Protein AF-A0A4Q0NP39-F1 (afdb_monomer_lite)

pLDDT: mean 72.12, std 15.71, range [35.34, 93.5]

Sequence (121 aa):
MMPSTTKTFRSNLSSTKMQKELAHLICNMHSCWSKLLVEKELGNYAPSIWQVKLAAEAITINAANKTFAFKNAEFSFDVHLEEPHNTGINYINTIPVYGKGTYALDEKNQVLRILNLVLDH

Foldseek 3Di:
DDDDPQDADDPDDDPVVLLLVVLVVVQPPVVVVVVQCVVVVPEPDDPDDKDWDFDSVQKDADPVQQKIWGWFTWIWYWDQDPDVPDPDDTDTDIDTWIWMFGWDAPPRSRDIDTPDIDTDD

Organism: NCBI:txid2249426

Secondary structure (DSSP, 8-state):
------PPPPS---HHHHHHHHHHHHHT-HHHHHHHHHHTT-S-S-SS-EEEE--GGGEEEETTTTEEEEEEEEEEEEEE--BTTBTT-EEEEEEEEEEEEEEEE-TTS--EEEEEEEEE-

Structure (mmCIF, N/CA/C/O backbone):
data_AF-A0A4Q0NP39-F1
#
_entry.id   AF-A0A4Q0NP39-F1
#
loop_
_atom_site.group_PDB
_atom_site.id
_atom_site.type_symbol
_atom_site.label_atom_id
_atom_site.label_alt_id
_atom_site.label_comp_id
_atom_site.label_asym_id
_atom_site.label_entity_id
_atom_site.label_seq_id
_atom_site.pdbx_PDB_ins_code
_atom_site.Cartn_x
_atom_site.Cartn_y
_atom_site.Cartn_z
_atom_site.occupancy
_atom_site.B_iso_or_equiv
_atom_site.auth_seq_id
_atom_site.auth_comp_id
_atom_site.auth_asym_id
_atom_site.auth_atom_id
_atom_site.pdbx_PDB_model_num
ATOM 1 N N . MET A 1 1 ? 23.595 6.198 19.264 1.00 38.59 1 MET A N 1
ATOM 2 C CA . MET A 1 1 ? 22.237 5.685 19.560 1.00 38.59 1 MET A CA 1
ATOM 3 C C . MET A 1 1 ? 21.242 6.582 18.848 1.00 38.59 1 MET A C 1
ATOM 5 O O . MET A 1 1 ? 21.260 7.777 19.105 1.00 38.59 1 MET A O 1
ATOM 9 N N . MET A 1 2 ? 20.457 6.056 17.907 1.00 35.34 2 MET A N 1
ATOM 10 C CA . MET A 1 2 ? 19.411 6.840 17.239 1.00 35.34 2 MET A CA 1
ATOM 11 C C . MET A 1 2 ? 18.119 6.819 18.070 1.00 35.34 2 MET A C 1
ATOM 13 O O . MET A 1 2 ? 17.790 5.768 18.627 1.00 35.34 2 MET A O 1
ATOM 17 N N . PRO A 1 3 ? 17.385 7.938 18.183 1.00 42.44 3 PRO A N 1
ATOM 18 C CA . PRO A 1 3 ? 16.128 7.967 18.916 1.00 42.44 3 PRO A CA 1
ATOM 19 C C . PRO A 1 3 ? 15.039 7.240 18.115 1.00 42.44 3 PRO A C 1
ATOM 21 O O . PRO A 1 3 ? 14.683 7.639 17.007 1.00 42.44 3 PRO A O 1
ATOM 24 N N . SER A 1 4 ? 14.502 6.164 18.694 1.00 42.50 4 SER A N 1
ATOM 25 C CA . SER A 1 4 ? 13.302 5.491 18.189 1.00 42.50 4 SER A CA 1
ATOM 26 C C . SER A 1 4 ? 12.101 6.422 18.347 1.00 42.50 4 SER A C 1
ATOM 28 O O . SER A 1 4 ? 11.707 6.765 19.460 1.00 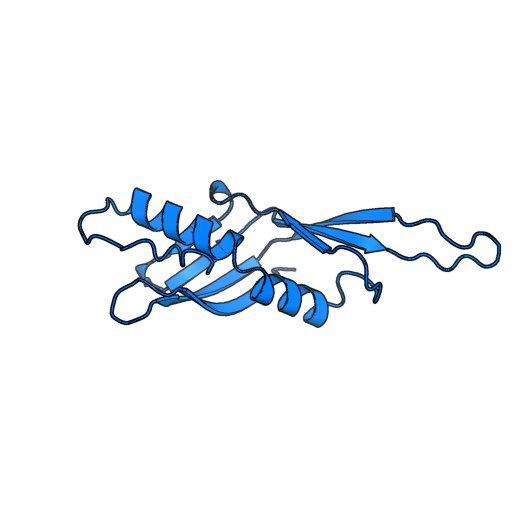42.50 4 SER A O 1
ATOM 30 N N . THR A 1 5 ? 11.527 6.863 17.231 1.00 39.69 5 THR A N 1
ATOM 31 C CA . THR A 1 5 ? 10.341 7.728 17.199 1.00 39.69 5 THR A CA 1
ATOM 32 C C . THR A 1 5 ? 9.073 6.880 17.254 1.00 39.69 5 THR A C 1
ATOM 34 O O . THR A 1 5 ? 8.368 6.697 16.266 1.00 39.69 5 THR A O 1
ATOM 37 N N . THR A 1 6 ? 8.753 6.360 18.437 1.00 42.19 6 THR A N 1
ATOM 38 C CA . THR A 1 6 ? 7.459 5.710 18.680 1.00 42.19 6 THR A CA 1
ATOM 39 C C . THR A 1 6 ? 6.416 6.791 18.968 1.00 42.19 6 THR A C 1
ATOM 41 O O . THR A 1 6 ? 6.377 7.352 20.063 1.00 42.19 6 THR A O 1
ATOM 44 N N . LYS A 1 7 ? 5.585 7.140 17.976 1.00 49.69 7 LYS A N 1
ATOM 45 C CA . LYS A 1 7 ? 4.451 8.059 18.174 1.00 49.69 7 LYS A CA 1
ATOM 46 C C . LYS A 1 7 ? 3.301 7.331 18.873 1.00 49.69 7 LYS A C 1
ATOM 48 O O . LYS A 1 7 ? 2.724 6.388 18.346 1.00 49.69 7 LYS A O 1
ATOM 53 N N . THR A 1 8 ? 2.974 7.801 20.069 1.00 41.16 8 THR A N 1
ATOM 54 C CA . THR A 1 8 ? 1.900 7.289 20.923 1.00 41.16 8 THR A CA 1
ATOM 55 C C . THR A 1 8 ? 0.524 7.720 20.405 1.00 41.16 8 THR A C 1
ATOM 57 O O . THR A 1 8 ? 0.224 8.914 20.364 1.00 41.16 8 THR A O 1
ATOM 60 N N . PHE A 1 9 ? -0.340 6.759 20.070 1.00 48.03 9 PHE A N 1
ATOM 61 C CA . PHE A 1 9 ? -1.747 7.001 19.736 1.00 48.03 9 PHE A CA 1
ATOM 62 C C . PHE A 1 9 ? -2.561 7.280 21.012 1.00 48.03 9 PHE A C 1
ATOM 64 O O . PHE A 1 9 ? -2.669 6.422 21.887 1.00 48.03 9 PHE A O 1
ATOM 71 N N . ARG A 1 10 ? -3.126 8.490 21.140 1.00 44.22 10 ARG A N 1
ATOM 72 C CA . ARG A 1 10 ? -4.104 8.838 22.191 1.00 44.22 10 ARG A CA 1
ATOM 73 C C . ARG A 1 10 ? -5.526 8.690 21.648 1.00 44.22 10 ARG A C 1
ATOM 75 O O . ARG A 1 10 ? -5.842 9.190 20.577 1.00 44.22 10 ARG A O 1
ATOM 82 N N . SER A 1 11 ? -6.389 8.059 22.432 1.00 45.81 11 SER A N 1
ATOM 83 C CA . SER A 1 11 ? -7.736 7.571 22.104 1.00 45.81 11 SER A CA 1
ATOM 84 C C . SER A 1 11 ? -8.843 8.624 21.886 1.00 45.81 11 SER A C 1
ATOM 86 O O . SER A 1 11 ? -10.011 8.261 21.899 1.00 45.81 11 SER A O 1
ATOM 88 N N . ASN A 1 12 ? -8.522 9.896 21.621 1.00 43.59 12 ASN A N 1
ATOM 89 C CA . ASN A 1 12 ? -9.515 10.970 21.405 1.00 43.59 12 ASN A CA 1
ATOM 90 C C . ASN A 1 12 ? -9.319 11.694 20.060 1.00 43.59 12 ASN A C 1
ATOM 92 O O . ASN A 1 12 ? -9.267 12.922 19.994 1.00 43.59 12 ASN A O 1
ATOM 96 N N . LEU A 1 13 ? -9.161 10.940 18.972 1.00 48.12 13 LEU A N 1
ATOM 97 C CA . LEU A 1 13 ? -9.065 11.501 17.624 1.00 48.12 13 LEU A CA 1
ATOM 98 C C . LEU A 1 13 ? -10.409 11.394 16.903 1.00 48.12 13 LEU A C 1
ATOM 100 O O . LEU A 1 13 ? -11.001 10.318 16.865 1.00 48.12 13 LEU A O 1
ATOM 104 N N . SER A 1 14 ? -10.867 12.489 16.283 1.00 56.78 14 SER A N 1
ATOM 105 C CA . SER A 1 14 ? -11.982 12.434 15.333 1.00 56.78 14 SER A CA 1
ATOM 106 C C . SER A 1 14 ? -11.708 11.346 14.289 1.00 56.78 14 SER A C 1
ATOM 108 O O . SER A 1 14 ? -10.564 11.181 13.858 1.00 56.78 14 SER A O 1
ATOM 110 N N . SER A 1 15 ? -12.749 10.621 13.865 1.00 62.25 15 SER A N 1
ATOM 111 C CA . SER A 1 15 ? -12.657 9.553 12.850 1.00 62.25 15 SER A CA 1
ATOM 112 C C . SER A 1 15 ? -11.803 9.971 11.637 1.00 62.25 15 SER A C 1
ATOM 114 O O . SER A 1 15 ? -10.950 9.224 11.167 1.00 62.25 15 SER A O 1
ATOM 116 N N . THR A 1 16 ? -11.916 11.237 11.232 1.00 70.81 16 THR A N 1
ATOM 117 C CA . THR A 1 16 ? -11.137 11.857 10.152 1.00 70.81 16 THR A CA 1
ATOM 118 C C . THR A 1 16 ? -9.638 11.989 10.430 1.00 70.81 16 THR A C 1
ATOM 120 O O . THR A 1 16 ? -8.835 11.809 9.517 1.00 70.81 16 THR A O 1
ATOM 123 N N . LYS A 1 17 ? -9.218 12.298 11.663 1.00 76.38 17 LYS A N 1
ATOM 124 C CA . LYS A 1 17 ? -7.793 12.416 12.006 1.00 76.38 17 LYS A CA 1
ATOM 125 C C . LYS A 1 17 ? -7.130 11.039 12.075 1.00 76.38 17 LYS A C 1
ATOM 127 O O . LYS A 1 17 ? -6.033 10.873 11.554 1.00 76.38 17 LYS A O 1
ATOM 132 N N . MET A 1 18 ? -7.831 10.048 12.627 1.00 76.44 18 MET A N 1
ATOM 133 C CA . MET A 1 18 ? -7.355 8.661 12.668 1.00 76.44 18 MET A CA 1
ATOM 134 C C . MET A 1 18 ? -7.217 8.063 11.260 1.00 76.44 18 MET A C 1
ATOM 136 O O . MET A 1 18 ? -6.221 7.410 10.963 1.00 76.44 18 MET A O 1
ATOM 140 N N . GLN A 1 19 ? -8.172 8.333 10.365 1.00 77.56 19 GLN A N 1
ATOM 141 C CA . GLN A 1 19 ? -8.096 7.896 8.966 1.00 77.56 19 GLN A CA 1
ATOM 142 C C . GLN A 1 19 ? -6.900 8.505 8.226 1.00 77.56 19 GLN A C 1
ATOM 144 O O . GLN A 1 19 ? -6.210 7.789 7.505 1.00 77.56 19 GLN A O 1
ATOM 149 N N . LYS A 1 20 ? -6.616 9.798 8.434 1.00 83.25 20 LYS A N 1
ATOM 15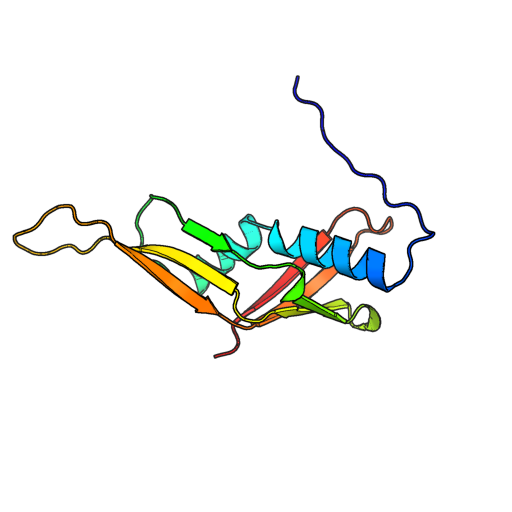0 C CA . LYS A 1 20 ? -5.444 10.461 7.839 1.00 83.25 20 LYS A CA 1
ATOM 151 C C . LYS A 1 20 ? -4.127 9.882 8.348 1.00 83.25 20 LYS A C 1
ATOM 153 O O . LYS A 1 20 ? -3.223 9.633 7.557 1.00 83.25 20 LYS A O 1
ATOM 158 N N . GLU A 1 21 ? -4.017 9.641 9.654 1.00 84.62 21 GLU A N 1
ATOM 159 C CA . GLU A 1 21 ? -2.826 9.014 10.241 1.00 84.62 21 GLU A CA 1
ATOM 160 C C . GLU A 1 21 ? -2.619 7.595 9.703 1.00 84.62 21 GLU A C 1
ATOM 162 O O . GLU A 1 21 ? -1.502 7.233 9.335 1.00 84.62 21 GLU A O 1
ATOM 167 N N . LEU A 1 22 ? -3.696 6.817 9.571 1.00 84.88 22 LEU A N 1
ATOM 168 C CA . LEU A 1 22 ? -3.634 5.479 8.995 1.00 84.88 22 LEU A CA 1
ATOM 169 C C . LEU A 1 22 ? -3.225 5.501 7.516 1.00 84.88 22 LEU A C 1
ATOM 171 O O . LEU A 1 22 ? -2.360 4.724 7.119 1.00 84.88 22 LEU A O 1
ATOM 175 N N . ALA A 1 23 ? -3.798 6.401 6.716 1.00 85.31 23 ALA A N 1
ATOM 176 C CA . ALA A 1 23 ? -3.419 6.575 5.317 1.00 85.31 23 ALA A CA 1
ATOM 177 C C . ALA A 1 23 ? -1.929 6.930 5.184 1.00 85.31 23 ALA A C 1
ATOM 179 O O . ALA A 1 23 ? -1.211 6.292 4.419 1.00 85.31 23 ALA A O 1
ATOM 180 N N . HIS A 1 24 ? -1.425 7.859 6.004 1.00 86.12 24 HIS A N 1
ATOM 181 C CA . HIS A 1 24 ? 0.005 8.172 6.042 1.00 86.12 24 HIS A CA 1
ATOM 182 C C . HIS A 1 24 ? 0.874 6.966 6.403 1.00 86.12 24 HIS A C 1
ATOM 184 O O . HIS A 1 24 ? 1.943 6.793 5.819 1.00 86.12 24 HIS A O 1
ATOM 190 N N . LEU A 1 25 ? 0.455 6.136 7.360 1.00 85.44 25 LEU A N 1
ATOM 191 C CA . LEU A 1 25 ? 1.200 4.926 7.702 1.00 85.44 25 LEU A CA 1
ATOM 192 C C . LEU A 1 25 ? 1.234 3.947 6.524 1.00 85.44 25 LEU A C 1
ATOM 194 O O . LEU A 1 25 ? 2.315 3.468 6.193 1.00 85.44 25 LEU A O 1
ATOM 198 N N . ILE A 1 26 ? 0.099 3.718 5.853 1.00 85.25 26 ILE A N 1
ATOM 199 C CA . ILE A 1 26 ? 0.003 2.851 4.666 1.00 85.25 26 ILE A CA 1
ATOM 200 C C . ILE A 1 26 ? 0.947 3.333 3.552 1.00 85.25 26 ILE A C 1
ATOM 202 O O . ILE A 1 26 ? 1.683 2.520 2.989 1.00 85.25 26 ILE A O 1
ATOM 206 N N . CYS A 1 27 ? 0.996 4.642 3.270 1.00 83.56 27 CYS A N 1
ATOM 207 C CA . CYS A 1 27 ? 1.919 5.207 2.276 1.00 83.56 27 CYS A CA 1
ATOM 208 C C . CYS A 1 27 ? 3.392 4.893 2.586 1.00 83.56 27 CYS A C 1
ATOM 210 O O . CYS A 1 27 ? 4.178 4.657 1.676 1.00 83.56 27 CYS A O 1
ATOM 212 N N . ASN A 1 28 ? 3.761 4.858 3.868 1.00 81.62 28 ASN A N 1
ATOM 213 C CA . ASN A 1 28 ? 5.143 4.667 4.315 1.00 81.62 28 ASN A CA 1
ATOM 214 C C . ASN A 1 28 ? 5.537 3.190 4.510 1.00 81.62 28 ASN A C 1
ATOM 216 O O . ASN A 1 28 ? 6.664 2.905 4.920 1.00 81.62 28 ASN A O 1
ATOM 220 N N . MET A 1 29 ? 4.649 2.229 4.220 1.00 82.12 29 MET A N 1
ATOM 221 C CA . MET A 1 29 ? 4.954 0.795 4.327 1.00 82.12 29 MET A CA 1
ATOM 222 C C . MET A 1 29 ? 5.766 0.291 3.130 1.00 82.12 29 MET A C 1
ATOM 224 O O . MET A 1 29 ? 5.320 -0.571 2.374 1.00 82.12 29 MET A O 1
ATOM 228 N N . HIS A 1 30 ? 6.978 0.829 2.974 1.00 74.94 30 HIS A N 1
ATOM 229 C CA . HIS A 1 30 ? 7.873 0.563 1.849 1.00 74.94 30 HIS A CA 1
ATOM 230 C C . HIS A 1 30 ? 8.003 -0.927 1.527 1.00 74.94 30 HIS A C 1
ATOM 232 O O . HIS A 1 30 ? 7.789 -1.301 0.383 1.00 74.94 30 HIS A O 1
ATOM 238 N N . SER A 1 31 ? 8.255 -1.781 2.524 1.00 74.75 31 SER A N 1
ATOM 239 C CA . SER A 1 31 ? 8.434 -3.226 2.321 1.00 74.75 31 SER A CA 1
ATOM 240 C C . SER A 1 31 ? 7.221 -3.924 1.696 1.00 74.75 31 SER A C 1
ATOM 242 O O . SER A 1 31 ? 7.391 -4.853 0.908 1.00 74.75 31 SER A O 1
ATOM 244 N N . CYS A 1 32 ? 5.999 -3.482 2.009 1.00 80.06 32 CYS A N 1
ATOM 245 C CA . CYS A 1 32 ? 4.782 -4.029 1.408 1.00 80.06 32 CYS A CA 1
ATOM 246 C C . CYS A 1 32 ? 4.673 -3.643 -0.067 1.00 80.06 32 CYS A C 1
ATOM 248 O O . CYS A 1 32 ? 4.359 -4.490 -0.901 1.00 80.06 32 CYS A O 1
ATOM 250 N N . TRP A 1 33 ? 4.977 -2.387 -0.388 1.00 78.38 33 TRP A N 1
ATOM 251 C CA . TRP A 1 33 ? 4.960 -1.911 -1.764 1.00 78.38 33 TRP A CA 1
ATOM 252 C C . TRP A 1 33 ? 6.076 -2.540 -2.612 1.00 78.38 33 TRP A C 1
ATOM 254 O O . TRP A 1 33 ? 5.811 -2.931 -3.745 1.00 78.38 33 TRP A O 1
ATOM 264 N N . SER A 1 34 ? 7.280 -2.742 -2.055 1.00 72.25 34 SER A N 1
ATOM 265 C CA . SER A 1 34 ? 8.364 -3.469 -2.743 1.00 72.25 34 SER A CA 1
ATOM 266 C C . SER A 1 34 ? 7.950 -4.889 -3.097 1.00 72.25 34 SER A C 1
ATOM 268 O O . SER A 1 34 ? 8.207 -5.357 -4.201 1.00 72.25 34 SER A O 1
ATOM 270 N N . LYS A 1 35 ? 7.313 -5.590 -2.151 1.00 76.75 35 LYS A N 1
ATOM 271 C CA . LYS A 1 35 ? 6.882 -6.971 -2.362 1.00 76.75 35 LYS A CA 1
ATOM 272 C C . LYS A 1 35 ? 5.853 -7.060 -3.492 1.00 76.75 35 LYS A C 1
ATOM 274 O O . LYS A 1 35 ? 5.978 -7.928 -4.347 1.00 76.75 35 LYS A O 1
ATOM 279 N N . LEU A 1 36 ? 4.892 -6.135 -3.522 1.00 77.31 36 LEU A N 1
ATOM 280 C CA . LEU A 1 36 ? 3.875 -6.072 -4.574 1.00 77.31 36 LEU A CA 1
ATOM 281 C C . LEU A 1 36 ? 4.482 -5.823 -5.962 1.00 77.31 36 LEU A C 1
ATOM 283 O O . LEU A 1 36 ? 4.041 -6.428 -6.933 1.00 77.31 36 LEU A O 1
ATOM 287 N N . LEU A 1 37 ? 5.486 -4.945 -6.052 1.00 72.25 37 LEU A N 1
ATOM 288 C CA . LEU A 1 37 ? 6.210 -4.668 -7.297 1.00 72.25 37 LEU A CA 1
ATOM 289 C C . LEU A 1 37 ? 6.866 -5.934 -7.859 1.00 72.25 37 LEU A C 1
ATOM 291 O O . LEU A 1 37 ? 6.652 -6.265 -9.023 1.00 72.25 37 LEU A O 1
ATOM 295 N N . VAL A 1 38 ? 7.590 -6.668 -7.006 1.00 71.12 38 VAL A N 1
ATOM 296 C CA . VAL A 1 38 ? 8.241 -7.935 -7.377 1.00 71.12 38 VAL A CA 1
ATOM 297 C C . VAL A 1 38 ? 7.211 -8.974 -7.823 1.00 71.12 38 VAL A C 1
ATOM 299 O O . VAL A 1 38 ? 7.387 -9.600 -8.861 1.00 71.12 38 VAL A O 1
ATOM 302 N N . GLU A 1 39 ? 6.113 -9.138 -7.078 1.00 75.69 39 GLU A N 1
ATOM 303 C CA . GLU A 1 39 ? 5.053 -10.105 -7.409 1.00 75.69 39 GLU A CA 1
ATOM 304 C C . GLU A 1 39 ? 4.326 -9.797 -8.724 1.00 75.69 39 GLU A C 1
ATOM 306 O O . GLU A 1 39 ? 3.752 -10.697 -9.334 1.00 75.69 39 GLU A O 1
ATOM 311 N N . LYS A 1 40 ? 4.300 -8.530 -9.144 1.00 74.19 40 LYS A N 1
ATOM 312 C CA . LYS A 1 40 ? 3.621 -8.087 -10.368 1.00 74.19 40 LYS A CA 1
ATOM 313 C C . LYS A 1 40 ? 4.570 -7.873 -11.540 1.00 74.19 40 LYS A C 1
ATOM 315 O O . LYS A 1 40 ? 4.116 -7.389 -12.573 1.00 74.19 40 LYS A O 1
ATOM 320 N N . GLU A 1 41 ? 5.847 -8.220 -11.373 1.00 71.81 41 GLU A N 1
ATOM 321 C CA . GLU A 1 41 ? 6.897 -8.036 -12.382 1.00 71.81 41 GLU A CA 1
ATOM 322 C C . GLU A 1 41 ? 6.963 -6.579 -12.890 1.00 71.81 41 GLU A C 1
ATOM 324 O O . GLU A 1 41 ? 7.333 -6.293 -14.029 1.00 71.81 41 GLU A O 1
ATOM 329 N N . LEU A 1 42 ? 6.586 -5.629 -12.025 1.00 69.00 42 LEU A N 1
ATOM 330 C CA . LEU A 1 42 ? 6.622 -4.201 -12.312 1.00 69.00 42 LEU A CA 1
ATOM 331 C C . LEU A 1 42 ? 8.013 -3.681 -11.946 1.00 69.00 42 LEU A C 1
ATOM 333 O O . LEU A 1 42 ? 8.331 -3.524 -10.769 1.00 69.00 42 LEU A O 1
ATOM 337 N N . GLY A 1 43 ? 8.834 -3.416 -12.959 1.00 56.94 43 GLY A N 1
ATOM 338 C CA . GLY A 1 43 ? 10.214 -2.970 -12.773 1.00 56.94 43 GLY A CA 1
ATOM 339 C C . GLY A 1 43 ? 11.196 -4.117 -12.931 1.00 56.94 43 GLY A C 1
ATOM 340 O O . GLY A 1 43 ? 11.436 -4.911 -12.028 1.00 56.94 43 GLY A O 1
ATOM 341 N N . ASN A 1 44 ? 11.750 -4.194 -14.134 1.00 48.59 44 ASN A N 1
ATOM 342 C CA . ASN A 1 44 ? 12.712 -5.192 -14.564 1.00 48.59 44 ASN A CA 1
ATOM 343 C C . ASN A 1 44 ? 14.001 -5.076 -13.724 1.00 48.59 44 ASN A C 1
ATOM 345 O O . ASN A 1 44 ? 14.707 -4.085 -13.865 1.00 48.59 44 ASN A O 1
ATOM 349 N N . TYR A 1 45 ? 14.253 -6.058 -12.847 1.00 51.00 45 TYR A N 1
ATOM 350 C CA . TYR A 1 45 ? 15.524 -6.584 -12.293 1.00 51.00 45 TYR A CA 1
ATOM 351 C C . TYR A 1 45 ? 16.780 -5.687 -12.109 1.00 51.00 45 TYR A C 1
ATOM 353 O O . TYR A 1 45 ? 17.871 -6.221 -11.907 1.00 51.00 45 TYR A O 1
ATOM 361 N N . ALA A 1 46 ? 16.688 -4.357 -12.111 1.00 49.03 46 ALA A N 1
ATOM 362 C CA . ALA A 1 46 ? 17.820 -3.474 -11.854 1.00 49.03 46 ALA A CA 1
ATOM 363 C C . ALA A 1 46 ? 17.936 -3.162 -10.345 1.00 49.03 46 ALA A C 1
ATOM 365 O O . ALA A 1 46 ? 16.942 -2.809 -9.709 1.00 49.03 46 ALA A O 1
ATOM 366 N N . PRO A 1 47 ? 19.137 -3.243 -9.740 1.00 50.19 47 PRO A N 1
ATOM 367 C CA . PRO A 1 47 ? 19.366 -2.968 -8.314 1.00 50.19 47 PRO A CA 1
ATOM 368 C C . PRO A 1 47 ? 19.243 -1.482 -7.917 1.00 50.19 47 PRO A C 1
ATOM 370 O O . PRO A 1 47 ? 19.591 -1.112 -6.794 1.00 50.19 47 PRO A O 1
ATOM 373 N N . SER A 1 48 ? 18.749 -0.620 -8.803 1.00 54.31 48 SER A N 1
ATOM 374 C CA . SER A 1 48 ? 18.819 0.830 -8.663 1.00 54.31 48 SER A CA 1
ATOM 375 C C . SER A 1 48 ? 17.408 1.410 -8.560 1.00 54.31 48 SER A C 1
ATOM 377 O O . SER A 1 48 ? 16.624 1.335 -9.488 1.00 54.31 48 SER A O 1
ATOM 379 N N . ILE A 1 49 ? 17.080 1.936 -7.380 1.00 58.59 49 ILE A N 1
ATOM 380 C CA . ILE A 1 49 ? 16.057 2.965 -7.132 1.00 58.59 49 ILE A CA 1
ATOM 381 C C . ILE A 1 49 ? 14.636 2.648 -7.654 1.00 58.59 49 ILE A C 1
ATOM 383 O O . ILE A 1 49 ? 14.223 3.048 -8.739 1.00 58.59 49 ILE A O 1
ATOM 387 N N . TRP A 1 50 ? 13.815 2.038 -6.794 1.00 65.88 50 TRP A N 1
ATOM 388 C CA . TRP A 1 50 ? 12.355 2.087 -6.925 1.00 65.88 50 TRP A CA 1
ATOM 389 C C . TRP A 1 50 ? 11.779 3.083 -5.909 1.00 65.88 50 TRP A C 1
ATOM 391 O O . TRP A 1 50 ? 12.234 3.173 -4.764 1.00 65.88 50 TRP A O 1
ATOM 401 N N . GLN A 1 51 ? 10.769 3.844 -6.323 1.00 71.38 51 GLN A N 1
ATOM 402 C CA . GLN A 1 51 ? 10.054 4.796 -5.484 1.00 71.38 51 GLN A CA 1
ATOM 403 C C . GLN A 1 51 ? 8.551 4.621 -5.683 1.00 71.38 51 GLN A C 1
ATOM 405 O O . GLN A 1 51 ? 8.057 4.567 -6.802 1.00 71.38 51 GLN A O 1
ATOM 410 N N . VAL A 1 52 ? 7.810 4.581 -4.579 1.00 74.62 52 VAL A N 1
ATOM 411 C CA . VAL A 1 52 ? 6.346 4.616 -4.599 1.00 74.62 52 VAL A CA 1
ATOM 412 C C . VAL A 1 52 ? 5.913 5.957 -4.042 1.00 74.62 52 VAL A C 1
ATOM 414 O O . VAL A 1 52 ? 6.254 6.299 -2.906 1.00 74.62 52 VAL A O 1
ATOM 417 N N . LYS A 1 53 ? 5.184 6.728 -4.845 1.00 82.25 53 LYS A N 1
ATOM 418 C CA . LYS A 1 53 ? 4.549 7.970 -4.410 1.00 82.25 53 LYS A CA 1
ATOM 419 C C . LYS A 1 53 ? 3.050 7.740 -4.342 1.00 82.25 53 LYS A C 1
ATOM 421 O O . LYS A 1 53 ? 2.383 7.538 -5.349 1.00 82.25 53 LYS A O 1
ATOM 426 N N . LEU A 1 54 ? 2.521 7.773 -3.127 1.00 81.12 54 LEU A N 1
ATOM 427 C CA . LEU A 1 54 ? 1.092 7.705 -2.870 1.00 81.12 54 LEU A CA 1
ATOM 428 C C . LEU A 1 54 ? 0.739 8.797 -1.868 1.00 81.12 54 LEU A C 1
ATOM 430 O O . LEU A 1 54 ? 1.247 8.812 -0.746 1.00 81.12 54 LEU A O 1
ATOM 434 N N . ALA A 1 55 ? -0.113 9.726 -2.285 1.00 83.38 55 ALA A N 1
ATOM 435 C CA . ALA A 1 55 ? -0.656 10.741 -1.397 1.00 83.38 55 ALA A CA 1
ATOM 436 C C . ALA A 1 55 ? -1.664 10.091 -0.436 1.00 83.38 55 ALA A C 1
ATOM 438 O O . ALA A 1 55 ? -2.469 9.254 -0.850 1.00 83.38 55 ALA A O 1
ATOM 439 N N . ALA A 1 56 ? -1.648 10.477 0.842 1.00 82.31 56 ALA A N 1
ATOM 440 C CA . ALA A 1 56 ? -2.574 9.927 1.837 1.00 82.31 56 ALA A CA 1
ATOM 441 C C . ALA A 1 56 ? -4.040 10.227 1.470 1.00 82.31 56 ALA A C 1
ATOM 443 O O . ALA A 1 56 ? -4.935 9.434 1.745 1.00 82.31 56 ALA A O 1
ATOM 444 N N . GLU A 1 57 ? -4.275 11.346 0.788 1.00 85.06 57 GLU A N 1
ATOM 445 C CA . GLU A 1 57 ? -5.566 11.793 0.267 1.00 85.06 57 GLU A CA 1
ATOM 446 C C . GLU A 1 57 ? -6.112 10.878 -0.836 1.00 85.06 57 GLU A C 1
ATOM 448 O O . GLU A 1 57 ? -7.318 10.842 -1.069 1.00 85.06 57 GLU A O 1
ATOM 453 N N . ALA A 1 58 ? -5.236 10.125 -1.503 1.00 86.38 58 ALA A N 1
ATOM 454 C CA . ALA A 1 58 ? -5.616 9.163 -2.526 1.00 86.38 58 ALA A CA 1
ATOM 455 C C . ALA A 1 58 ? -5.971 7.782 -1.942 1.00 86.38 58 ALA A C 1
ATOM 457 O O . ALA A 1 58 ? -6.331 6.872 -2.695 1.00 86.38 58 ALA A O 1
ATOM 458 N N . ILE A 1 59 ? -5.902 7.625 -0.612 1.00 87.88 59 ILE A N 1
ATOM 459 C CA . ILE A 1 59 ? -6.299 6.417 0.112 1.00 87.88 59 ILE A CA 1
ATOM 460 C C . ILE A 1 59 ? -7.668 6.623 0.758 1.00 87.88 59 ILE A C 1
ATOM 462 O O . ILE A 1 59 ? -7.883 7.512 1.580 1.00 87.88 59 ILE A O 1
ATOM 466 N N . THR A 1 60 ? -8.596 5.727 0.442 1.00 90.50 60 THR A N 1
ATOM 467 C CA . THR A 1 60 ? -9.885 5.610 1.122 1.00 90.50 60 THR A CA 1
ATOM 468 C C . THR A 1 60 ? -9.818 4.483 2.146 1.00 90.50 60 THR A C 1
ATOM 470 O O . THR A 1 60 ? -9.544 3.337 1.793 1.00 90.50 60 THR A O 1
ATOM 473 N N . ILE A 1 61 ? -10.096 4.794 3.413 1.00 88.75 61 ILE A N 1
ATOM 474 C CA . ILE A 1 61 ? -10.103 3.828 4.519 1.00 88.75 61 ILE A CA 1
ATOM 475 C C . ILE A 1 61 ? -11.536 3.416 4.853 1.00 88.75 61 ILE A C 1
ATOM 477 O O . ILE A 1 61 ? -12.377 4.261 5.158 1.00 88.75 61 ILE A O 1
ATOM 481 N N . ASN A 1 62 ? -11.786 2.110 4.917 1.00 89.00 62 ASN A N 1
ATOM 482 C CA . ASN A 1 62 ? -12.965 1.542 5.557 1.00 89.00 62 ASN A CA 1
ATOM 483 C C . ASN A 1 62 ? -12.553 0.887 6.883 1.00 89.00 62 ASN A C 1
ATOM 485 O O . ASN A 1 62 ? -12.097 -0.257 6.927 1.00 89.00 62 ASN A O 1
ATOM 489 N N . ALA A 1 63 ? -12.731 1.638 7.973 1.00 84.62 63 ALA A N 1
ATOM 490 C CA . ALA A 1 63 ? -12.309 1.221 9.306 1.00 84.62 63 ALA A CA 1
ATOM 491 C C . ALA A 1 63 ? -13.121 0.042 9.861 1.00 84.62 63 ALA A C 1
ATOM 493 O O . ALA A 1 63 ? -12.558 -0.813 10.540 1.00 84.62 63 ALA A O 1
ATOM 494 N N . ALA A 1 64 ? -14.418 -0.032 9.541 1.00 86.06 64 ALA A N 1
ATOM 495 C CA . ALA A 1 64 ? -15.296 -1.107 10.004 1.00 86.06 64 ALA A CA 1
ATOM 496 C C . ALA A 1 64 ? -14.842 -2.467 9.458 1.00 86.06 64 ALA A C 1
ATOM 498 O O . ALA A 1 64 ? -14.742 -3.441 10.200 1.00 86.06 64 ALA A O 1
ATOM 499 N N . ASN A 1 65 ? -14.484 -2.498 8.173 1.00 88.62 65 ASN A N 1
ATOM 500 C CA . ASN A 1 65 ? -14.063 -3.717 7.488 1.00 88.62 65 ASN A CA 1
ATOM 501 C C . ASN A 1 65 ? -12.539 -3.904 7.482 1.00 88.62 65 ASN A C 1
ATOM 503 O O . ASN A 1 65 ? -12.051 -4.855 6.878 1.00 88.62 65 ASN A O 1
ATOM 507 N N . LYS A 1 66 ? -11.785 -2.987 8.103 1.00 90.19 66 LYS A N 1
ATOM 508 C CA . LYS A 1 66 ? -10.312 -2.954 8.107 1.00 90.19 66 LYS A CA 1
ATOM 509 C C . LYS A 1 66 ? -9.704 -3.099 6.706 1.00 90.19 66 LYS A C 1
ATOM 511 O O . LYS A 1 66 ? -8.740 -3.833 6.478 1.00 90.19 66 LYS A O 1
ATOM 516 N N . THR A 1 67 ? -10.297 -2.393 5.752 1.00 91.94 67 THR A N 1
ATOM 517 C CA . THR A 1 67 ? -9.883 -2.381 4.345 1.00 91.94 67 THR A CA 1
ATOM 518 C C . THR A 1 67 ? -9.494 -0.977 3.919 1.00 91.94 67 THR A C 1
ATOM 520 O O . THR A 1 67 ? -9.925 0.016 4.509 1.00 91.94 67 THR A O 1
ATOM 523 N N . PHE A 1 68 ? -8.672 -0.891 2.884 1.00 92.19 68 PHE A N 1
ATOM 524 C CA . PHE A 1 68 ? -8.365 0.359 2.211 1.00 92.19 68 PHE A CA 1
ATOM 525 C C . PHE A 1 68 ? -8.361 0.156 0.703 1.00 92.19 68 PHE A C 1
ATOM 527 O O . PHE A 1 68 ? -8.089 -0.940 0.215 1.00 92.19 68 PHE A O 1
ATOM 534 N N . ALA A 1 69 ? -8.646 1.227 -0.021 1.00 92.62 69 ALA A N 1
ATOM 535 C CA . ALA A 1 69 ? -8.458 1.317 -1.459 1.00 92.62 69 ALA A CA 1
ATOM 536 C C . ALA A 1 69 ? -7.608 2.547 -1.759 1.00 92.62 69 ALA A C 1
ATOM 538 O O . ALA A 1 69 ? -7.692 3.545 -1.042 1.00 92.62 69 ALA A O 1
ATOM 539 N N . PHE A 1 70 ? -6.800 2.486 -2.804 1.00 89.88 70 PHE A N 1
ATOM 540 C CA . PHE A 1 70 ? -5.977 3.600 -3.246 1.00 89.88 70 PHE A CA 1
ATOM 541 C C . PHE A 1 70 ? -6.099 3.782 -4.753 1.00 89.88 70 PHE A C 1
ATOM 543 O O . PHE A 1 70 ? -6.360 2.836 -5.501 1.00 89.88 70 PHE A O 1
ATOM 550 N N . LYS A 1 71 ? -5.918 5.023 -5.192 1.00 86.75 71 LYS A N 1
ATOM 551 C CA . LYS A 1 71 ? -5.898 5.386 -6.608 1.00 86.75 71 LYS A CA 1
ATOM 552 C C . LYS A 1 71 ? -4.645 6.188 -6.916 1.00 86.75 71 LYS A C 1
ATOM 554 O O . LYS A 1 71 ? -4.153 6.887 -6.038 1.00 86.75 71 LYS A O 1
ATOM 559 N N . ASN A 1 72 ? -4.173 6.122 -8.160 1.00 82.62 72 ASN A N 1
ATOM 560 C CA . ASN A 1 72 ? -3.048 6.929 -8.641 1.00 82.62 72 ASN A CA 1
ATOM 561 C C . ASN A 1 72 ? -1.779 6.788 -7.779 1.00 82.62 72 ASN A C 1
ATOM 563 O O . ASN A 1 72 ? -1.093 7.778 -7.534 1.00 82.62 72 ASN A O 1
ATOM 567 N N . ALA A 1 73 ? -1.475 5.585 -7.281 1.00 81.94 73 ALA A N 1
ATOM 568 C CA . ALA A 1 73 ? -0.157 5.357 -6.702 1.00 81.94 73 ALA A CA 1
ATOM 569 C C . ALA A 1 73 ? 0.855 5.348 -7.850 1.00 81.94 73 ALA A C 1
ATOM 571 O O . ALA A 1 73 ? 0.749 4.531 -8.761 1.00 81.94 73 ALA A O 1
ATOM 572 N N . GLU A 1 74 ? 1.805 6.273 -7.836 1.00 82.12 74 GLU A N 1
ATOM 573 C CA . GLU A 1 74 ? 2.845 6.359 -8.853 1.00 82.12 74 GLU A CA 1
ATOM 574 C C . GLU A 1 74 ? 3.986 5.429 -8.463 1.00 82.12 74 GLU A C 1
ATOM 576 O O . GLU A 1 74 ? 4.663 5.629 -7.448 1.00 82.12 74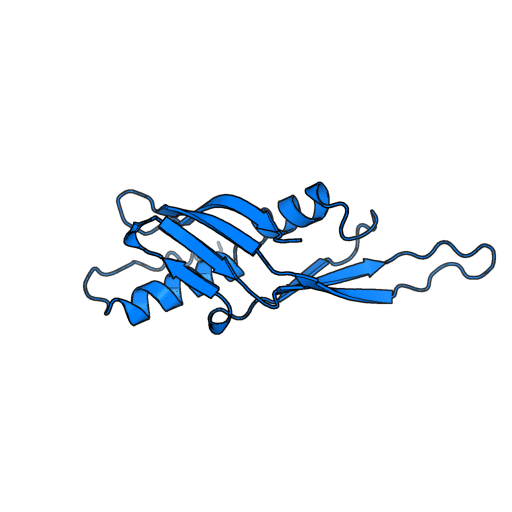 GLU A O 1
ATOM 581 N N . PHE A 1 75 ? 4.171 4.379 -9.253 1.00 75.25 75 PHE A N 1
ATOM 582 C CA . PHE A 1 75 ? 5.277 3.450 -9.091 1.00 75.25 75 PHE A CA 1
ATOM 583 C C . PHE A 1 75 ? 6.363 3.853 -10.076 1.00 75.25 75 PHE A C 1
ATOM 585 O O . PHE A 1 75 ? 6.203 3.656 -11.280 1.00 75.25 75 PHE A O 1
ATOM 592 N N . SER A 1 76 ? 7.439 4.438 -9.557 1.00 73.56 76 SER A N 1
ATOM 593 C CA . SER A 1 76 ? 8.614 4.833 -10.323 1.00 73.56 76 SER A CA 1
ATOM 594 C C . SER A 1 76 ? 9.723 3.798 -10.151 1.00 73.56 76 SER A C 1
ATOM 596 O O . SER A 1 76 ? 10.055 3.434 -9.021 1.00 73.56 76 SER A O 1
ATOM 598 N N . PHE A 1 77 ? 10.308 3.331 -11.246 1.00 69.25 77 PHE A N 1
ATOM 599 C CA . PHE A 1 77 ? 11.405 2.362 -11.220 1.00 69.25 77 PHE A CA 1
ATOM 600 C C . PHE A 1 77 ? 12.370 2.595 -12.382 1.00 69.25 77 PHE A C 1
ATOM 602 O O . PHE A 1 77 ? 11.948 2.992 -13.474 1.00 69.25 77 PHE A O 1
ATOM 609 N N . ASP A 1 78 ? 13.657 2.338 -12.142 1.00 65.62 78 ASP A N 1
ATOM 610 C CA . ASP A 1 78 ? 14.661 2.336 -13.201 1.00 65.62 78 ASP A CA 1
ATOM 611 C C . ASP A 1 78 ? 14.411 1.156 -14.147 1.00 65.62 78 ASP A C 1
ATOM 613 O O . ASP A 1 78 ? 14.309 -0.002 -13.734 1.00 65.62 78 ASP A O 1
ATOM 617 N N . VAL A 1 79 ? 14.318 1.451 -15.440 1.00 61.31 79 VAL A N 1
ATOM 618 C CA . VAL A 1 79 ? 14.311 0.445 -16.499 1.00 61.31 79 VAL A CA 1
ATOM 619 C C . VAL A 1 79 ? 15.696 0.429 -17.124 1.00 61.31 79 VAL A C 1
ATOM 621 O O . VAL A 1 79 ? 16.120 1.416 -17.729 1.00 61.31 79 VAL A O 1
ATOM 624 N N . HIS A 1 80 ? 16.395 -0.699 -16.983 1.00 57.25 80 HIS A N 1
ATOM 625 C CA . HIS A 1 80 ? 17.602 -0.956 -17.757 1.00 57.25 80 HIS A CA 1
ATOM 626 C C . HIS A 1 80 ? 17.194 -1.494 -19.129 1.00 57.25 80 HIS A C 1
ATOM 628 O O . HIS A 1 80 ? 16.605 -2.573 -19.229 1.00 57.25 80 HIS A O 1
ATOM 634 N N . LEU A 1 81 ? 17.466 -0.722 -20.179 1.00 57.06 81 LEU A N 1
ATOM 635 C CA . LEU A 1 81 ? 17.324 -1.175 -21.557 1.00 57.06 81 LEU A CA 1
ATOM 636 C C . LEU A 1 81 ? 18.694 -1.669 -22.029 1.00 57.06 81 LEU A C 1
ATOM 638 O O . LEU A 1 81 ? 19.612 -0.873 -22.220 1.00 57.06 81 LEU A O 1
ATOM 642 N N . GLU A 1 82 ? 18.841 -2.982 -22.203 1.00 51.59 82 GLU A N 1
ATOM 643 C CA . GLU A 1 82 ? 19.990 -3.539 -22.918 1.00 51.59 82 GLU A CA 1
ATOM 644 C C . GLU A 1 82 ? 19.771 -3.329 -24.423 1.00 51.59 82 GLU A C 1
ATOM 646 O O . GLU A 1 82 ? 19.117 -4.131 -25.089 1.00 51.59 82 GLU A O 1
ATOM 651 N N . GLU A 1 83 ? 20.283 -2.227 -24.975 1.00 53.06 83 GLU A N 1
ATOM 652 C CA . GLU A 1 83 ? 20.377 -2.062 -26.428 1.00 53.06 83 GLU A CA 1
ATOM 653 C C . GLU A 1 83 ? 21.734 -2.578 -26.944 1.00 53.06 83 GLU A C 1
ATOM 655 O O . GLU A 1 83 ? 22.765 -2.277 -26.335 1.00 53.06 83 GLU A O 1
ATOM 660 N N . PRO A 1 84 ? 21.788 -3.273 -28.103 1.00 53.25 84 PRO A N 1
ATOM 661 C CA . PRO A 1 84 ? 23.016 -3.885 -28.634 1.00 53.25 84 PRO A CA 1
ATOM 662 C C . PRO A 1 84 ? 24.188 -2.917 -28.875 1.00 53.25 84 PRO A C 1
ATOM 664 O O . PRO A 1 84 ? 25.325 -3.357 -29.042 1.00 53.25 84 PRO A O 1
ATOM 667 N N . HIS A 1 85 ? 23.924 -1.607 -28.925 1.00 54.00 85 HIS A N 1
ATOM 668 C CA . HIS A 1 85 ? 24.907 -0.578 -29.279 1.00 54.00 85 HIS A CA 1
ATOM 669 C C . HIS A 1 85 ? 24.922 0.642 -28.343 1.00 54.00 85 HIS A C 1
ATOM 671 O O . HIS A 1 85 ? 25.736 1.537 -28.549 1.00 54.00 85 HIS A O 1
ATOM 677 N N . ASN A 1 86 ? 24.076 0.670 -27.307 1.00 48.12 86 ASN A N 1
ATOM 678 C CA . ASN A 1 86 ? 23.986 1.762 -26.334 1.00 48.12 86 ASN A CA 1
ATOM 679 C C . ASN A 1 86 ? 23.910 1.181 -24.919 1.00 48.12 86 ASN A C 1
ATOM 681 O O . ASN A 1 86 ? 22.847 1.040 -24.321 1.00 48.12 86 ASN A O 1
ATOM 685 N N . THR A 1 87 ? 25.064 0.836 -24.358 1.00 49.72 87 THR A N 1
ATOM 686 C CA . THR A 1 87 ? 25.159 0.496 -22.938 1.00 49.72 87 THR A CA 1
ATOM 687 C C . THR A 1 87 ? 24.895 1.740 -22.089 1.00 49.72 87 THR A C 1
ATOM 689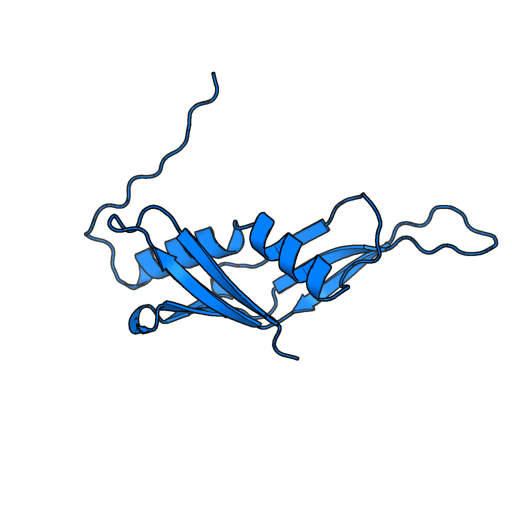 O O . THR A 1 87 ? 25.689 2.681 -22.124 1.00 49.72 87 THR A O 1
ATOM 692 N N . GLY A 1 88 ? 23.829 1.719 -21.282 1.00 52.00 88 GLY A N 1
ATOM 693 C CA . GLY A 1 88 ? 23.747 2.542 -20.070 1.00 52.00 88 GLY A CA 1
ATOM 694 C C . GLY A 1 88 ? 22.663 3.618 -19.991 1.00 52.00 88 GLY A C 1
ATOM 695 O O . GLY A 1 88 ? 22.783 4.486 -19.126 1.00 52.00 88 GLY A O 1
ATOM 696 N N . ILE A 1 89 ? 21.614 3.602 -20.822 1.00 54.19 89 ILE A N 1
ATOM 697 C CA . ILE A 1 89 ? 20.513 4.558 -20.628 1.00 54.19 89 ILE A CA 1
ATOM 698 C C . ILE A 1 89 ? 19.536 4.027 -19.574 1.00 54.19 89 ILE A C 1
ATOM 700 O O . ILE A 1 89 ? 18.750 3.118 -19.832 1.00 54.19 89 ILE A O 1
ATOM 704 N N . ASN A 1 90 ? 19.591 4.610 -18.375 1.00 59.84 90 ASN A N 1
ATOM 705 C CA . ASN A 1 90 ? 18.585 4.403 -17.338 1.00 59.84 90 ASN A CA 1
ATOM 706 C C . ASN A 1 90 ? 17.416 5.363 -17.594 1.00 59.84 90 ASN A C 1
ATOM 708 O O . ASN A 1 90 ? 17.602 6.583 -17.575 1.00 59.84 90 ASN A O 1
ATOM 712 N N . TYR A 1 91 ? 16.218 4.824 -17.810 1.00 64.81 91 TYR A N 1
ATOM 713 C CA . TYR A 1 91 ? 14.989 5.617 -17.852 1.00 64.81 91 TYR A CA 1
ATOM 714 C C . TYR A 1 91 ? 14.149 5.326 -16.613 1.00 64.81 91 TYR A C 1
ATOM 716 O O . TYR A 1 91 ? 13.895 4.166 -16.292 1.00 64.81 91 TYR A O 1
ATOM 724 N N . ILE A 1 92 ? 13.674 6.379 -15.946 1.00 70.25 92 ILE A N 1
ATOM 725 C CA . ILE A 1 92 ? 12.688 6.244 -14.872 1.00 70.25 92 ILE A CA 1
ATOM 726 C C . ILE A 1 92 ? 11.322 6.091 -15.532 1.00 70.25 92 ILE A C 1
ATOM 728 O O . ILE A 1 92 ? 10.780 7.054 -16.080 1.00 70.25 92 ILE A O 1
ATOM 732 N N . ASN A 1 93 ? 10.757 4.889 -15.470 1.00 71.19 93 ASN A N 1
ATOM 733 C CA . ASN A 1 93 ? 9.371 4.673 -15.859 1.00 71.19 93 ASN A CA 1
ATOM 734 C C . ASN A 1 93 ? 8.470 4.925 -14.650 1.00 71.19 93 ASN A C 1
ATOM 736 O O . ASN A 1 93 ? 8.832 4.559 -13.535 1.00 71.19 93 ASN A O 1
ATOM 740 N N . THR A 1 94 ? 7.315 5.558 -14.856 1.00 75.94 94 THR A N 1
ATOM 741 C CA . THR A 1 94 ? 6.319 5.785 -13.803 1.00 75.94 94 THR A CA 1
ATOM 742 C C . THR A 1 94 ? 4.961 5.316 -14.283 1.00 75.94 94 THR A C 1
ATOM 744 O O . THR A 1 94 ? 4.453 5.811 -15.287 1.00 75.94 94 THR A O 1
ATOM 747 N N . ILE A 1 95 ? 4.362 4.383 -13.549 1.00 78.19 95 ILE A N 1
ATOM 748 C CA . ILE A 1 95 ? 3.031 3.856 -13.855 1.00 78.19 95 ILE A CA 1
ATOM 749 C C . ILE A 1 95 ? 2.045 4.238 -12.744 1.00 78.19 95 ILE A C 1
ATOM 751 O O . ILE A 1 95 ? 2.362 4.061 -11.563 1.00 78.19 95 ILE A O 1
ATOM 755 N N . PRO A 1 96 ? 0.855 4.767 -13.082 1.00 82.12 96 PRO A N 1
ATOM 756 C CA . PRO A 1 96 ? -0.206 4.930 -12.105 1.00 82.12 96 PRO A CA 1
ATOM 757 C C . PRO A 1 96 ? -0.855 3.570 -11.853 1.00 82.12 96 PRO A C 1
ATOM 759 O O . PRO A 1 96 ? -1.327 2.916 -12.784 1.00 82.12 96 PRO A O 1
ATOM 762 N N . VAL A 1 97 ? -0.914 3.154 -10.592 1.00 83.75 97 VAL A N 1
ATOM 763 C CA . VAL A 1 97 ? -1.602 1.926 -10.194 1.00 83.75 97 VAL A CA 1
ATOM 764 C C . VAL A 1 97 ? -2.709 2.206 -9.188 1.00 83.75 97 VAL A C 1
ATOM 766 O O . VAL A 1 97 ? -2.679 3.160 -8.402 1.00 83.75 97 VAL A O 1
ATOM 769 N N . TYR A 1 98 ? -3.710 1.340 -9.231 1.00 89.88 98 TYR A N 1
ATOM 770 C CA . TYR A 1 98 ? -4.885 1.362 -8.376 1.00 89.88 98 TYR A CA 1
ATOM 771 C C . TYR A 1 98 ? -4.955 0.032 -7.651 1.00 89.88 98 TYR A C 1
ATOM 773 O O . TYR A 1 98 ? -4.441 -0.977 -8.136 1.00 89.88 98 TYR A O 1
ATOM 781 N N . GLY A 1 99 ? -5.593 0.008 -6.493 1.00 91.00 99 GLY A N 1
ATOM 782 C CA . GLY A 1 99 ? -5.749 -1.249 -5.795 1.00 91.00 99 GLY A CA 1
ATOM 783 C C . GLY A 1 99 ? -6.379 -1.114 -4.434 1.00 91.00 99 GLY A C 1
ATOM 784 O O . GLY A 1 99 ? -6.913 -0.072 -4.040 1.00 91.00 99 GLY A O 1
ATOM 785 N N . LYS A 1 100 ? -6.298 -2.213 -3.700 1.00 93.50 100 LYS A N 1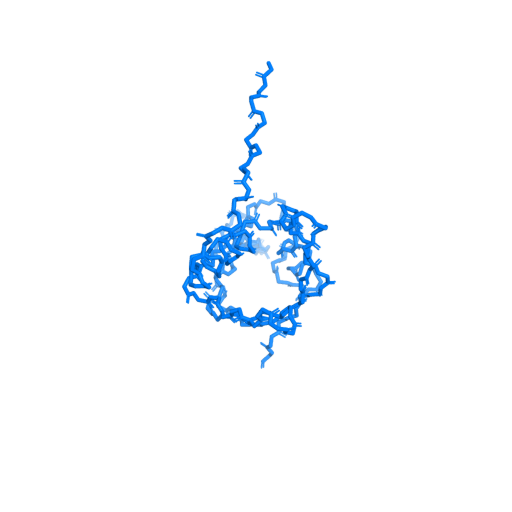
ATOM 786 C CA . LYS A 1 100 ? -6.914 -2.359 -2.391 1.00 93.50 100 LYS A CA 1
ATOM 787 C C . LYS A 1 100 ? -6.125 -3.300 -1.511 1.00 93.50 100 LYS A C 1
ATOM 789 O O . LYS A 1 100 ? -5.344 -4.127 -1.977 1.00 93.50 100 LYS A O 1
ATOM 794 N N . GLY A 1 101 ? -6.369 -3.195 -0.219 1.00 91.81 101 GLY A N 1
ATOM 795 C CA . GLY A 1 101 ? -5.759 -4.072 0.753 1.00 91.81 101 GLY A CA 1
ATOM 796 C C . GLY A 1 101 ? -6.556 -4.177 2.037 1.00 91.81 101 GLY A C 1
ATOM 797 O O . GLY A 1 101 ? -7.537 -3.468 2.274 1.00 91.81 101 GLY A O 1
ATOM 798 N N . THR A 1 102 ? -6.104 -5.090 2.880 1.00 92.81 102 THR A N 1
ATOM 799 C CA . THR A 1 102 ? -6.611 -5.292 4.237 1.00 92.81 102 THR A CA 1
ATOM 800 C C . THR A 1 102 ? -5.498 -5.009 5.221 1.00 92.81 102 THR A C 1
ATOM 802 O O . THR A 1 102 ? -4.341 -5.363 4.968 1.00 92.81 102 THR A O 1
ATOM 805 N N . TYR A 1 103 ? -5.844 -4.431 6.363 1.00 91.25 103 TYR A N 1
ATOM 806 C CA . TYR A 1 103 ? -4.878 -4.124 7.404 1.00 91.25 103 TYR A CA 1
ATOM 807 C C . TYR A 1 103 ? -5.316 -4.665 8.763 1.00 91.25 103 TYR A C 1
ATOM 809 O O . TYR A 1 103 ? -6.495 -4.887 9.032 1.00 91.25 103 TYR A O 1
ATOM 817 N N . ALA A 1 104 ? -4.343 -4.863 9.639 1.00 88.62 104 ALA A N 1
ATOM 818 C CA . ALA A 1 104 ? -4.562 -5.086 11.053 1.00 88.62 104 ALA A CA 1
ATOM 819 C C . ALA A 1 104 ? -3.829 -4.017 11.852 1.00 88.62 104 ALA A C 1
ATOM 821 O O . ALA A 1 104 ? -2.772 -3.522 11.459 1.00 88.62 104 ALA A O 1
ATOM 822 N N . LEU A 1 105 ? -4.422 -3.690 12.987 1.00 84.75 105 LEU A N 1
ATOM 823 C CA . LEU A 1 105 ? -3.812 -2.903 14.036 1.00 84.75 105 LEU A CA 1
ATOM 824 C C . LEU A 1 105 ? -3.567 -3.843 15.218 1.00 84.75 105 LEU A C 1
ATOM 826 O O . LEU A 1 105 ? -4.363 -4.762 15.439 1.00 84.75 105 LEU A O 1
ATOM 830 N N . ASP A 1 106 ? -2.467 -3.653 15.942 1.00 81.38 106 ASP A N 1
ATOM 831 C CA . ASP A 1 106 ? -2.265 -4.347 17.216 1.00 81.38 106 ASP A CA 1
ATOM 832 C C . ASP A 1 106 ? -3.318 -3.930 18.263 1.00 81.38 106 ASP A C 1
ATOM 834 O O . ASP A 1 106 ? -4.097 -2.998 18.058 1.00 81.38 106 ASP A O 1
ATOM 838 N N . GLU A 1 107 ? -3.347 -4.610 19.411 1.00 72.56 107 GLU A N 1
ATOM 839 C CA . GLU A 1 107 ? -4.326 -4.362 20.486 1.00 72.56 107 GLU A CA 1
ATOM 840 C C . GLU A 1 107 ? -4.331 -2.910 20.995 1.00 72.56 107 GLU A C 1
ATOM 842 O O . GLU A 1 107 ? -5.307 -2.458 21.594 1.00 72.56 107 GLU A O 1
ATOM 847 N N . LYS A 1 108 ? -3.249 -2.162 20.748 1.00 73.31 108 LYS A N 1
ATOM 848 C CA . LYS A 1 108 ? -3.086 -0.762 21.155 1.00 73.31 108 LYS A CA 1
ATOM 849 C C . LYS A 1 108 ? -3.359 0.228 20.021 1.00 73.31 108 LYS A C 1
ATOM 851 O O . LYS A 1 108 ? -3.261 1.433 20.251 1.00 73.31 108 LYS A O 1
ATOM 856 N N . ASN A 1 109 ? -3.701 -0.245 18.824 1.00 68.19 109 ASN A N 1
ATOM 857 C CA . ASN A 1 109 ? -3.794 0.546 17.599 1.00 68.19 109 ASN A CA 1
ATOM 858 C C . ASN A 1 109 ? -2.513 1.326 17.249 1.00 68.19 109 ASN A C 1
ATOM 860 O O . ASN A 1 109 ? -2.579 2.406 16.669 1.00 68.19 109 ASN A O 1
ATOM 864 N N . GLN A 1 110 ? -1.349 0.796 17.623 1.00 65.94 110 GLN A N 1
ATOM 865 C CA . GLN A 1 110 ? -0.046 1.442 17.456 1.00 65.94 110 GLN A CA 1
ATOM 866 C C . GLN A 1 110 ? 0.740 0.881 16.276 1.00 65.94 110 GLN A C 1
ATOM 868 O O . GLN A 1 110 ? 1.424 1.634 15.584 1.00 65.94 110 GLN A O 1
ATOM 873 N N . VAL A 1 111 ? 0.647 -0.426 16.036 1.00 72.56 111 VAL A N 1
ATOM 874 C CA . VAL A 1 111 ? 1.379 -1.083 14.949 1.00 72.56 111 VAL A CA 1
ATOM 875 C C . VAL A 1 111 ? 0.424 -1.456 13.825 1.00 72.56 111 VAL A C 1
ATOM 877 O O . VAL A 1 111 ? -0.460 -2.294 13.999 1.00 72.56 111 VAL A O 1
ATOM 880 N N . LEU A 1 112 ? 0.644 -0.853 12.655 1.00 83.38 112 LEU A N 1
ATOM 881 C CA . LEU A 1 112 ? -0.026 -1.207 11.409 1.00 83.38 112 LEU A CA 1
ATOM 882 C C . LEU A 1 112 ? 0.663 -2.403 10.748 1.00 83.38 112 LEU A C 1
ATOM 884 O O . LEU A 1 112 ? 1.883 -2.418 10.575 1.00 83.38 112 LEU A O 1
ATOM 888 N N . ARG A 1 113 ? -0.129 -3.384 10.318 1.00 85.44 113 ARG A N 1
ATOM 889 C CA . ARG A 1 113 ? 0.311 -4.463 9.427 1.00 85.44 113 ARG A CA 1
ATOM 890 C C . ARG A 1 113 ? -0.607 -4.531 8.214 1.00 85.44 113 ARG A C 1
ATOM 892 O O . ARG A 1 113 ? -1.814 -4.689 8.381 1.00 85.44 113 ARG A O 1
ATOM 899 N N . ILE A 1 114 ? -0.049 -4.464 7.005 1.00 86.12 114 ILE A N 1
ATOM 900 C CA . ILE A 1 114 ? -0.789 -4.826 5.788 1.00 86.12 114 ILE A CA 1
ATOM 901 C C . ILE A 1 114 ? -0.815 -6.347 5.697 1.00 86.12 114 ILE A C 1
ATOM 903 O O . ILE A 1 114 ? 0.233 -6.989 5.725 1.00 86.12 114 ILE A O 1
ATOM 907 N N . LEU A 1 115 ? -2.015 -6.916 5.624 1.00 86.00 115 LEU A N 1
ATOM 908 C CA . LEU A 1 115 ? -2.213 -8.363 5.520 1.00 86.00 115 LEU A CA 1
ATOM 909 C C . LEU A 1 115 ? -2.307 -8.815 4.064 1.00 86.00 115 LEU A C 1
ATOM 911 O O . LEU A 1 115 ? -1.823 -9.884 3.713 1.00 86.00 115 LEU A O 1
ATOM 915 N N . ASN A 1 116 ? -2.941 -7.993 3.232 1.00 85.81 116 ASN A N 1
ATOM 916 C CA . ASN A 1 116 ? -3.106 -8.244 1.811 1.00 85.81 116 ASN A CA 1
ATOM 917 C C . ASN A 1 116 ? -3.077 -6.911 1.068 1.00 85.81 116 ASN A C 1
ATOM 919 O O . ASN A 1 116 ? -3.582 -5.910 1.584 1.00 85.81 116 ASN A O 1
ATOM 923 N N . LEU A 1 117 ? -2.495 -6.917 -0.122 1.00 86.06 117 LEU A N 1
ATOM 924 C CA . LEU A 1 117 ? -2.368 -5.772 -1.006 1.00 86.06 117 LEU A CA 1
ATOM 925 C C . LEU A 1 117 ? -2.435 -6.287 -2.440 1.00 86.06 117 LEU A C 1
ATOM 927 O O . LEU A 1 117 ? -1.657 -7.153 -2.824 1.00 86.06 117 LEU A O 1
ATOM 931 N N . VAL A 1 118 ? -3.387 -5.780 -3.213 1.00 87.75 118 VAL A N 1
ATOM 932 C CA . VAL A 1 118 ? -3.667 -6.252 -4.568 1.00 87.75 118 VAL A CA 1
ATOM 933 C C . VAL A 1 118 ? -3.878 -5.045 -5.470 1.00 87.75 118 VAL A C 1
ATOM 935 O O . VAL A 1 118 ? -4.549 -4.091 -5.075 1.00 87.75 118 VAL A O 1
ATOM 938 N N . LEU A 1 119 ? -3.308 -5.095 -6.674 1.00 85.69 119 LEU A N 1
ATOM 939 C CA . LEU A 1 119 ? -3.578 -4.12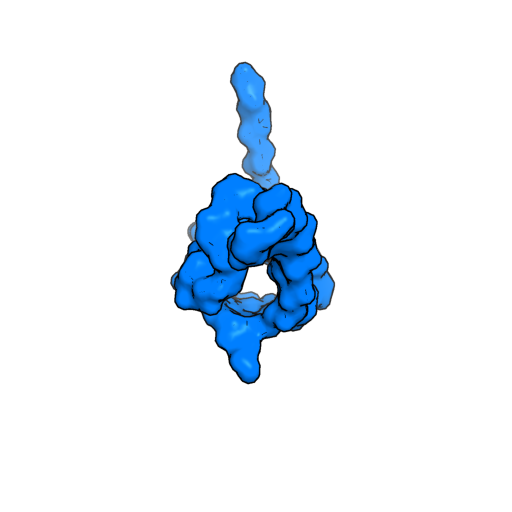1 -7.729 1.00 85.69 119 LEU A CA 1
ATOM 940 C C . LEU A 1 119 ? -4.885 -4.472 -8.443 1.00 85.69 119 LEU A C 1
ATOM 942 O O . LEU A 1 119 ? -5.104 -5.636 -8.783 1.00 85.69 119 LEU A O 1
ATOM 946 N N . ASP A 1 120 ? -5.732 -3.473 -8.661 1.00 81.50 120 ASP A N 1
ATOM 947 C CA . ASP A 1 120 ? -6.897 -3.599 -9.531 1.00 81.50 120 ASP A CA 1
ATOM 948 C C . ASP A 1 120 ? -6.427 -3.365 -10.981 1.00 81.50 120 ASP A C 1
ATOM 950 O O . ASP A 1 120 ? -5.756 -2.369 -11.262 1.00 81.50 120 ASP A O 1
ATOM 954 N N . HIS A 1 121 ? -6.705 -4.338 -11.856 1.00 61.34 121 HIS A N 1
ATOM 955 C CA . HIS A 1 121 ? -6.331 -4.335 -13.275 1.00 61.34 121 HIS A CA 1
ATOM 956 C C . HIS A 1 121 ? -7.244 -3.435 -14.111 1.00 61.34 121 HIS A C 1
ATOM 958 O O . HIS A 1 121 ? -8.467 -3.428 -13.835 1.00 61.34 121 HIS A O 1
#

Radius of gyration: 17.26 Å; chains: 1; bounding box: 40×22×52 Å